Protein AF-A0A0G1TK12-F1 (afdb_monomer_lite)

Sequence (181 aa):
MQSFWQKNWKSLVILGGLLASLPLTVPLAQKAWKVMTGASYQAAAIVVDVSQAGAPVNRIWDGVAQGFEKLPDQDFRLSPVAGLLKGVNVRYVRIDHVYDGYDVVSRADGGLMYDWSKLDALVGDILSAGAIPFFSISYMPSAISKSDILDEPTDWGEWGAVVSALVGHYSRDYRGGLSNV

Radius of gyration: 36.12 Å; chains: 1; bounding box: 53×72×102 Å

pLDDT: mean 88.12, std 12.05, range [41.0, 97.69]

Structure (mmCIF, N/CA/C/O backbone):
data_AF-A0A0G1TK12-F1
#
_entry.id   AF-A0A0G1TK12-F1
#
loop_
_atom_site.group_PDB
_atom_site.id
_atom_site.type_symbol
_atom_site.label_atom_id
_atom_site.label_alt_id
_atom_site.label_comp_id
_atom_site.label_asym_id
_atom_site.label_entity_id
_atom_site.label_seq_id
_atom_site.pdbx_PDB_ins_code
_atom_site.Cartn_x
_atom_site.Cartn_y
_atom_site.Cartn_z
_atom_site.occupancy
_atom_site.B_iso_or_equiv
_atom_site.auth_seq_id
_atom_site.auth_comp_id
_atom_site.auth_asym_id
_atom_site.auth_atom_id
_atom_site.pdbx_PDB_model_num
ATOM 1 N N . MET A 1 1 ? -33.245 51.539 75.037 1.00 57.00 1 MET A N 1
ATOM 2 C CA . MET A 1 1 ? -33.031 51.253 73.597 1.00 57.00 1 MET A CA 1
ATOM 3 C C . MET A 1 1 ? -31.821 51.986 73.009 1.00 57.00 1 MET A C 1
ATOM 5 O O . MET A 1 1 ? -31.018 51.314 72.384 1.00 57.00 1 MET A O 1
ATOM 9 N N . GLN A 1 2 ? -31.613 53.293 73.236 1.00 61.06 2 GLN A N 1
ATOM 10 C CA . GLN A 1 2 ? -30.459 54.044 72.683 1.00 61.06 2 GLN A CA 1
ATOM 11 C C . GLN A 1 2 ? -29.064 53.449 72.988 1.00 61.06 2 GLN A C 1
ATOM 13 O O . GLN A 1 2 ? -28.210 53.427 72.104 1.00 61.06 2 GLN A O 1
ATOM 18 N N . SER A 1 3 ? -28.838 52.895 74.187 1.00 72.88 3 SER A N 1
ATOM 19 C CA . SER A 1 3 ? -27.535 52.320 74.575 1.00 72.88 3 SER A CA 1
ATOM 20 C C . SER A 1 3 ? -27.143 51.065 73.783 1.00 72.88 3 SER A C 1
ATOM 22 O O . SER A 1 3 ? -25.959 50.802 73.582 1.00 72.88 3 SER A O 1
ATOM 24 N N . PHE A 1 4 ? -28.127 50.303 73.292 1.00 75.81 4 PHE A N 1
ATOM 25 C CA . PHE A 1 4 ? -27.891 49.114 72.473 1.00 75.81 4 PHE A CA 1
ATOM 26 C C . PHE A 1 4 ? -27.378 49.491 71.080 1.00 75.81 4 PHE A C 1
ATOM 28 O O . PHE A 1 4 ? -26.426 48.888 70.588 1.00 75.81 4 PHE A O 1
ATOM 35 N N . TRP A 1 5 ? -27.974 50.521 70.475 1.00 72.81 5 TRP A N 1
ATOM 36 C CA . TRP A 1 5 ? -27.603 51.009 69.146 1.00 72.81 5 TRP A CA 1
ATOM 37 C C . TRP A 1 5 ? -26.213 51.648 69.136 1.00 72.81 5 TRP A C 1
ATOM 39 O O . TRP A 1 5 ? -25.431 51.376 68.234 1.00 72.81 5 TRP A O 1
ATOM 49 N N . GLN A 1 6 ? -25.861 52.420 70.169 1.00 76.94 6 GLN A N 1
ATOM 50 C CA . GLN A 1 6 ? -24.527 53.023 70.284 1.00 76.94 6 GLN A CA 1
ATOM 51 C C . GLN A 1 6 ? -23.428 51.980 70.536 1.00 76.94 6 GLN A C 1
ATOM 53 O O . GLN A 1 6 ? -22.360 52.054 69.930 1.00 76.94 6 GLN A O 1
ATOM 58 N N . LYS A 1 7 ? -23.691 50.974 71.384 1.00 84.88 7 LYS A N 1
ATOM 59 C CA . LYS A 1 7 ? -22.716 49.919 71.708 1.00 84.88 7 LYS A CA 1
ATOM 60 C C . LYS A 1 7 ? -22.449 48.978 70.528 1.00 84.88 7 LYS A C 1
ATOM 62 O O . LYS A 1 7 ? -21.316 48.547 70.342 1.00 84.88 7 LYS A O 1
ATOM 67 N N . ASN A 1 8 ? -23.474 48.680 69.728 1.00 87.19 8 ASN A N 1
ATOM 68 C CA . ASN A 1 8 ? -23.400 47.693 68.645 1.00 87.19 8 ASN A CA 1
ATOM 69 C C . ASN A 1 8 ? -23.341 48.311 67.241 1.00 87.19 8 ASN A C 1
ATOM 71 O O . ASN A 1 8 ? -23.410 47.579 66.258 1.00 87.19 8 ASN A O 1
ATOM 75 N N . TRP A 1 9 ? -23.206 49.636 67.121 1.00 88.06 9 TRP A N 1
ATOM 76 C CA . TRP A 1 9 ? -23.292 50.342 65.837 1.00 88.06 9 TRP A CA 1
ATOM 77 C C . TRP A 1 9 ? -22.303 49.795 64.794 1.00 88.06 9 TRP A C 1
ATOM 79 O O . TRP A 1 9 ? -22.679 49.579 63.647 1.00 88.06 9 TRP A O 1
ATOM 89 N N . LYS A 1 10 ? -21.069 49.467 65.208 1.00 89.94 10 LYS A N 1
ATOM 90 C CA . LYS A 1 10 ? -20.050 48.863 64.333 1.00 89.94 10 LYS A CA 1
ATOM 91 C C . LYS A 1 10 ? -20.514 47.514 63.782 1.00 89.94 10 LYS A C 1
ATOM 93 O O . LYS A 1 10 ? -20.411 47.274 62.585 1.00 89.94 10 LYS A O 1
ATOM 98 N N . SER A 1 11 ? -21.074 46.665 64.642 1.00 89.50 11 SER A N 1
ATOM 99 C CA . SER A 1 11 ? -21.616 45.361 64.254 1.00 89.50 11 SER A CA 1
ATOM 100 C C . SER A 1 11 ? -22.826 45.501 63.331 1.00 89.50 11 SER A C 1
ATOM 102 O O . SER A 1 11 ? -22.953 44.736 62.383 1.00 89.50 11 SER A O 1
ATOM 104 N N . LEU A 1 12 ? -23.685 46.499 63.563 1.00 91.81 12 LEU A N 1
ATOM 105 C CA . LEU A 1 12 ? -24.849 46.782 62.718 1.00 91.81 12 LEU A CA 1
ATOM 106 C C . LEU A 1 12 ? -24.450 47.319 61.338 1.00 91.81 12 LEU A C 1
ATOM 108 O O . LEU A 1 12 ? -25.062 46.937 60.347 1.00 91.81 12 LEU A O 1
ATOM 112 N N . VAL A 1 13 ? -23.404 48.145 61.251 1.00 93.19 13 VAL A N 1
ATOM 113 C CA . VAL A 1 13 ? -22.842 48.606 59.970 1.00 93.19 13 VAL A CA 1
ATOM 114 C C . VAL A 1 13 ? -22.205 47.457 59.202 1.00 93.19 13 VAL A C 1
ATOM 116 O O . VAL A 1 13 ? -22.447 47.327 58.007 1.00 93.19 13 VAL A O 1
ATOM 119 N N . ILE A 1 14 ? -21.433 46.600 59.875 1.00 93.81 14 ILE A N 1
ATOM 120 C CA . ILE A 1 14 ? -20.845 45.409 59.248 1.00 93.81 14 ILE A CA 1
ATOM 121 C C . ILE A 1 14 ? -21.955 44.483 58.741 1.00 93.81 14 ILE A C 1
ATOM 123 O O . ILE A 1 14 ? -21.911 44.053 57.593 1.00 93.81 14 ILE A O 1
ATOM 127 N N . LEU A 1 15 ? -22.980 44.225 59.558 1.00 93.88 15 LEU A N 1
ATOM 128 C CA . LEU A 1 15 ? -24.119 43.392 59.176 1.00 93.88 15 LEU A CA 1
ATOM 129 C C . LEU A 1 15 ? -24.898 44.000 58.002 1.00 93.88 15 LEU A C 1
ATOM 131 O O . LEU A 1 15 ? -25.230 43.292 57.055 1.00 93.88 15 LEU A O 1
ATOM 135 N N . GLY A 1 16 ? -25.146 45.310 58.033 1.00 95.19 16 GLY A N 1
ATOM 136 C CA . GLY A 1 16 ? -25.795 46.039 56.946 1.00 95.19 16 GLY A CA 1
ATOM 137 C C . GLY A 1 16 ? -24.983 46.000 55.653 1.00 95.19 16 GLY A C 1
ATOM 138 O O . GLY A 1 16 ? -25.547 45.755 54.592 1.00 95.19 16 GLY A O 1
ATOM 139 N N . GLY A 1 17 ? -23.660 46.161 55.735 1.00 94.94 17 GLY A N 1
ATOM 140 C CA . GLY A 1 17 ? -22.751 46.049 54.595 1.00 94.94 17 GLY A CA 1
ATOM 141 C C . GLY A 1 17 ? -22.718 44.640 54.003 1.00 94.94 17 GLY A C 1
ATOM 142 O O . GLY A 1 17 ? -22.801 44.484 52.786 1.00 94.94 17 GLY A O 1
ATOM 143 N N . LEU A 1 18 ? -22.680 43.607 54.851 1.00 94.31 18 LEU A N 1
ATOM 144 C CA . LEU A 1 18 ? -22.771 42.211 54.418 1.00 94.31 18 LEU A CA 1
ATOM 145 C C . LEU A 1 18 ? -24.094 41.947 53.692 1.00 94.31 18 LEU A C 1
ATOM 147 O O . LEU A 1 18 ? -24.072 41.450 52.567 1.00 94.31 18 LEU A O 1
ATOM 151 N N . LEU A 1 19 ? -25.226 42.353 54.276 1.00 95.69 19 LEU A N 1
ATOM 152 C CA . LEU A 1 19 ? -26.550 42.212 53.661 1.00 95.69 19 LEU A CA 1
ATOM 153 C C . LEU A 1 19 ? -26.660 42.980 52.337 1.00 95.69 19 LEU A C 1
ATOM 155 O O . LEU A 1 19 ? -27.156 42.436 51.354 1.00 95.69 19 LEU A O 1
ATOM 159 N N . ALA A 1 20 ? -26.150 44.210 52.286 1.00 95.38 20 ALA A N 1
ATOM 160 C CA . ALA A 1 20 ? -26.154 45.035 51.082 1.00 95.38 20 ALA A CA 1
ATOM 161 C C . ALA A 1 20 ? -25.240 44.485 49.974 1.00 95.38 20 ALA A C 1
ATOM 163 O O . ALA A 1 20 ? -25.475 44.764 48.802 1.00 95.38 20 ALA A O 1
ATOM 164 N N . SER A 1 21 ? -24.218 43.693 50.319 1.00 95.62 21 SER A N 1
ATOM 165 C CA . SER A 1 21 ? -23.315 43.062 49.347 1.00 95.62 21 SER A CA 1
ATOM 166 C C . SER A 1 21 ? -23.866 41.774 48.721 1.00 95.62 21 SER A C 1
ATOM 168 O O . SER A 1 21 ? -23.403 41.379 47.651 1.00 95.62 21 SER A O 1
ATOM 170 N N . LEU A 1 22 ? -24.863 41.127 49.341 1.00 95.69 22 LEU A N 1
ATOM 171 C CA . LEU A 1 22 ? -25.450 39.869 48.854 1.00 95.69 22 LEU A CA 1
ATOM 172 C C . LEU A 1 22 ? -25.967 39.932 47.403 1.00 95.69 22 LEU A C 1
ATOM 174 O O . LEU A 1 22 ? -25.669 39.004 46.648 1.00 95.69 22 LEU A O 1
ATOM 178 N N . PRO A 1 23 ? -26.673 40.995 46.956 1.00 96.06 23 PRO A N 1
ATOM 179 C CA . PRO A 1 23 ? -27.145 41.101 45.573 1.00 96.06 23 PRO A CA 1
ATOM 180 C C . PRO A 1 23 ? -26.017 41.082 44.535 1.00 96.06 23 PRO A C 1
ATOM 182 O O . PRO A 1 23 ? -26.261 40.735 43.385 1.00 96.06 23 PRO A O 1
ATOM 185 N N . LEU A 1 24 ? -24.789 41.443 44.929 1.00 95.50 24 LEU A N 1
ATOM 186 C CA . LEU A 1 24 ? -23.612 41.429 44.063 1.00 95.50 24 LEU A C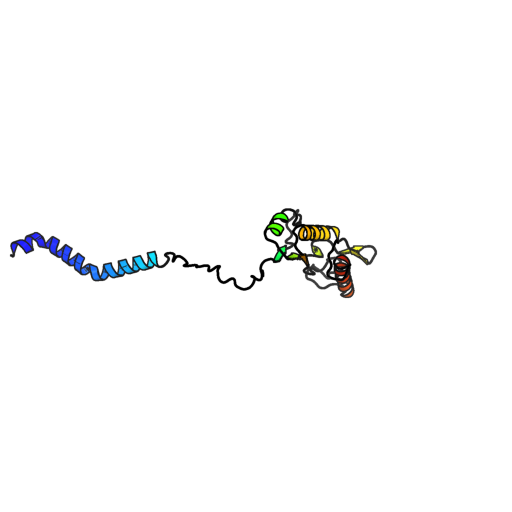A 1
ATOM 187 C C . LEU A 1 24 ? -22.835 40.110 44.174 1.00 95.50 24 LEU A C 1
ATOM 189 O O . LEU A 1 24 ? -22.459 39.521 43.160 1.00 95.50 24 LEU A O 1
ATOM 193 N N . THR A 1 25 ? -22.584 39.638 45.395 1.00 95.56 25 THR A N 1
ATOM 194 C CA . THR A 1 25 ? -21.728 38.467 45.637 1.00 95.56 25 THR A CA 1
ATOM 195 C C . THR A 1 25 ? -22.390 37.159 45.214 1.00 95.56 25 THR A C 1
ATOM 197 O O . THR A 1 25 ? -21.705 36.285 44.682 1.00 95.56 25 THR A O 1
ATOM 200 N N . VAL A 1 26 ? -23.715 37.031 45.359 1.00 95.31 26 VAL A N 1
ATOM 201 C CA . VAL A 1 26 ? -24.450 35.811 44.987 1.00 95.31 26 VAL A CA 1
ATOM 202 C C . VAL A 1 26 ? -24.402 35.542 43.471 1.00 95.31 26 VAL A C 1
ATOM 204 O O . VAL A 1 26 ? -23.975 34.447 43.093 1.00 95.31 26 VAL A O 1
ATOM 207 N N . PRO A 1 27 ? -24.731 36.496 42.571 1.00 95.69 27 PRO A N 1
ATOM 208 C CA . PRO A 1 27 ? -24.607 36.270 41.127 1.00 95.69 27 PRO A CA 1
ATOM 209 C C . PRO A 1 27 ? -23.164 36.025 40.668 1.00 95.69 27 PRO A C 1
ATOM 211 O O . PRO A 1 27 ? -22.930 35.212 39.773 1.00 95.69 27 PRO A O 1
ATOM 214 N N . LEU A 1 28 ? -22.184 36.699 41.285 1.00 94.38 28 LEU A N 1
ATOM 215 C CA . LEU A 1 28 ? -20.760 36.492 40.994 1.00 94.38 28 LEU A CA 1
ATOM 216 C C . LEU A 1 28 ? -20.312 35.072 41.347 1.00 94.38 28 LEU A C 1
ATOM 218 O O . LEU A 1 28 ? -19.668 34.421 40.526 1.00 94.38 28 LEU A O 1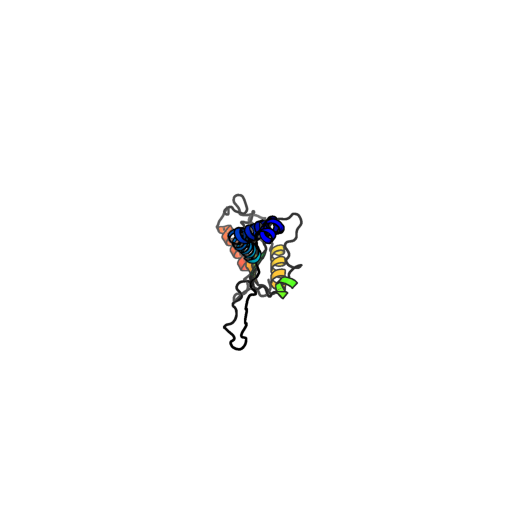
ATOM 222 N N . ALA A 1 29 ? -20.698 34.570 42.521 1.00 93.06 29 ALA A N 1
ATOM 223 C CA . ALA A 1 29 ? -20.398 33.206 42.943 1.00 93.06 29 ALA A CA 1
ATOM 224 C C . ALA A 1 29 ? -21.057 32.163 42.025 1.00 93.06 29 ALA A C 1
ATOM 226 O O . ALA A 1 29 ? -20.407 31.202 41.622 1.00 93.06 29 ALA A O 1
ATOM 227 N N . GLN A 1 30 ? -22.313 32.377 41.617 1.00 90.88 30 GLN A N 1
ATOM 228 C CA . GLN A 1 30 ? -23.005 31.500 40.663 1.00 90.88 30 GLN A CA 1
ATOM 229 C C . GLN A 1 30 ? -22.339 31.498 39.282 1.00 90.88 30 GLN A C 1
ATOM 231 O O . GLN A 1 30 ? -22.189 30.442 38.667 1.00 90.88 30 GLN A O 1
ATOM 236 N N . LYS A 1 31 ? -21.907 32.666 38.789 1.00 91.44 31 LYS A N 1
ATOM 237 C CA . LYS A 1 31 ? -21.179 32.780 37.520 1.00 91.44 31 LYS A CA 1
ATOM 238 C C . LYS A 1 31 ? -19.818 32.092 37.602 1.00 91.44 31 LYS A C 1
ATOM 240 O O . LYS A 1 31 ? -19.477 31.353 36.686 1.00 91.44 31 LYS A O 1
ATOM 245 N N . ALA A 1 32 ? -19.081 32.286 38.696 1.00 88.69 32 ALA A N 1
ATOM 246 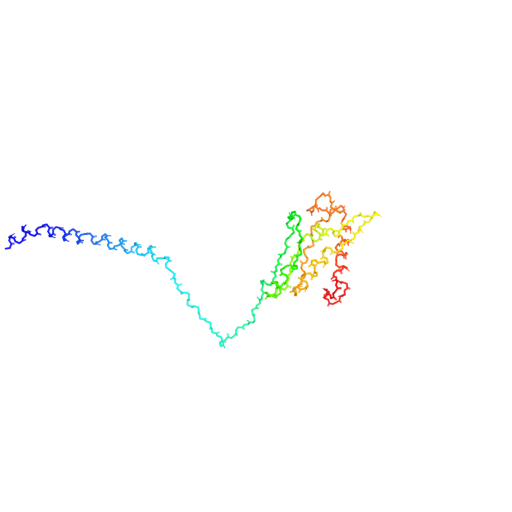C CA . ALA A 1 32 ? -17.817 31.600 38.947 1.00 88.69 32 ALA A CA 1
ATOM 247 C C . ALA A 1 32 ? -18.015 30.079 38.983 1.00 88.69 32 ALA A C 1
ATOM 249 O O . ALA A 1 32 ? -17.322 29.363 38.268 1.00 88.69 32 ALA A O 1
ATOM 250 N N . TRP A 1 33 ? -19.032 29.592 39.700 1.00 85.56 33 TRP A N 1
ATOM 251 C CA . TRP A 1 33 ? -19.386 28.173 39.732 1.00 85.56 33 TRP A CA 1
ATOM 252 C C . TRP A 1 33 ? -19.725 27.634 38.343 1.00 85.56 33 TRP A C 1
ATOM 254 O O . TRP A 1 33 ? -19.211 26.595 37.946 1.00 85.56 33 TRP A O 1
ATOM 264 N N . LYS A 1 34 ? -20.543 28.348 37.563 1.00 84.12 34 LYS A N 1
ATOM 265 C CA . LYS A 1 34 ? -20.914 27.948 36.199 1.00 84.12 34 LYS A CA 1
ATOM 266 C C . LYS A 1 34 ? -19.723 27.950 35.239 1.00 84.12 34 LYS A C 1
ATOM 268 O O . LYS A 1 34 ? -19.663 27.095 34.368 1.00 84.12 34 LYS A O 1
ATOM 273 N N . VAL A 1 35 ? -18.774 28.871 35.389 1.00 84.12 35 VAL A N 1
ATOM 274 C CA . VAL A 1 35 ? -17.532 28.879 34.596 1.00 84.12 35 VAL A CA 1
ATOM 275 C C . VAL A 1 35 ? -16.617 27.727 35.015 1.00 84.12 35 VAL A C 1
ATOM 277 O O . VAL A 1 35 ? -16.061 27.053 34.156 1.00 84.12 35 VAL A O 1
ATOM 280 N N . MET A 1 36 ? -16.514 27.448 36.316 1.00 81.44 36 MET A N 1
ATOM 281 C CA . MET A 1 36 ? -15.696 26.353 36.848 1.00 81.44 36 MET A CA 1
ATOM 282 C C . MET A 1 36 ? -16.275 24.963 36.550 1.00 81.44 36 MET A C 1
ATOM 284 O O . MET A 1 36 ? -15.520 24.012 36.388 1.00 81.44 36 MET A O 1
ATOM 288 N N . THR A 1 37 ? -17.603 24.832 36.475 1.00 81.50 37 THR A N 1
ATOM 289 C CA . THR A 1 37 ? -18.304 23.545 36.299 1.00 81.50 37 THR A CA 1
ATOM 290 C C . THR A 1 37 ? -18.937 23.365 34.920 1.00 81.50 37 THR A C 1
ATOM 292 O O . THR A 1 37 ? -19.342 22.259 34.579 1.00 81.50 37 THR A O 1
ATOM 295 N N . GLY A 1 38 ? -18.989 24.406 34.086 1.00 67.44 38 GLY A N 1
ATOM 296 C CA . GLY A 1 38 ? -19.523 24.344 32.719 1.00 67.44 38 GLY A CA 1
ATOM 297 C C . GLY A 1 38 ? -18.702 23.471 31.767 1.00 67.44 38 GLY A C 1
ATOM 298 O O . GLY A 1 38 ? -19.211 23.074 30.727 1.00 67.44 38 GLY A O 1
ATOM 299 N N . ALA A 1 39 ? -17.464 23.145 32.148 1.00 68.69 39 ALA A N 1
ATOM 300 C CA . ALA A 1 39 ? -16.613 22.152 31.496 1.00 68.69 39 ALA A CA 1
ATOM 301 C C . ALA A 1 39 ? -16.488 20.848 32.315 1.00 68.69 39 ALA A C 1
ATOM 303 O O . ALA A 1 39 ? -15.581 20.054 32.074 1.00 68.69 39 ALA A O 1
ATOM 304 N N . SER A 1 40 ? -17.353 20.625 33.314 1.00 74.75 40 SER A N 1
ATOM 305 C CA . SER A 1 40 ? -17.385 19.340 34.019 1.00 74.75 40 SER A CA 1
ATOM 306 C C . SER A 1 40 ? -17.869 18.243 33.070 1.00 74.75 40 SER A C 1
ATOM 308 O O . SER A 1 40 ? -18.762 18.459 32.248 1.00 74.75 40 SER A O 1
ATOM 310 N N . TYR A 1 41 ? -17.231 17.074 33.138 1.00 75.50 41 TYR A N 1
ATOM 311 C CA . TYR A 1 41 ? -17.603 15.954 32.287 1.00 75.50 41 TYR A CA 1
ATOM 312 C C . TYR A 1 41 ? -19.038 15.519 32.615 1.00 75.50 41 TYR A C 1
ATOM 314 O O . TYR A 1 41 ? -19.404 15.345 33.777 1.00 75.50 41 TYR A O 1
ATOM 322 N N . GLN A 1 42 ? -19.849 15.313 31.583 1.00 80.69 42 GLN A N 1
ATOM 323 C CA . GLN A 1 42 ? -21.083 14.553 31.704 1.00 80.69 42 GLN A CA 1
ATOM 324 C C . GLN A 1 42 ? -20.763 13.115 31.312 1.00 80.69 42 GLN A C 1
ATOM 326 O O . GLN A 1 42 ? -20.274 12.866 30.210 1.00 80.69 42 GLN A O 1
ATOM 331 N N . ALA A 1 43 ? -21.002 12.166 32.216 1.00 84.81 43 ALA A N 1
ATOM 332 C CA . ALA A 1 43 ? -20.811 10.759 31.896 1.00 84.81 43 ALA A CA 1
ATOM 333 C C . ALA A 1 43 ? -21.724 10.367 30.723 1.00 84.81 43 ALA A C 1
ATOM 335 O O . ALA A 1 43 ? -22.925 10.646 30.742 1.00 84.81 43 ALA A O 1
ATOM 336 N N . ALA A 1 44 ? -21.155 9.724 29.703 1.00 89.19 44 ALA A N 1
ATOM 337 C CA . ALA A 1 44 ? -21.939 9.198 28.598 1.00 89.19 44 ALA A CA 1
ATOM 338 C C . ALA A 1 44 ? -22.770 8.005 29.097 1.00 89.19 44 ALA A C 1
ATOM 340 O O . ALA A 1 44 ? -22.217 6.994 29.530 1.00 89.19 44 ALA A O 1
ATOM 341 N N . ALA A 1 45 ? -24.098 8.115 29.038 1.00 91.50 45 ALA A N 1
ATOM 342 C CA . ALA A 1 45 ? -25.014 7.026 29.368 1.00 91.50 45 ALA A CA 1
ATOM 343 C C . ALA A 1 45 ? -25.140 6.054 28.179 1.00 91.50 45 ALA A C 1
ATOM 345 O O . ALA A 1 45 ? -26.168 5.999 27.509 1.00 91.50 45 ALA A O 1
ATOM 346 N N . ILE A 1 46 ? -24.059 5.331 27.874 1.00 92.25 46 ILE A N 1
ATOM 347 C CA . ILE A 1 46 ? -24.019 4.356 26.777 1.00 92.25 46 ILE A CA 1
ATOM 348 C C . ILE A 1 46 ? -24.615 3.037 27.276 1.00 92.25 46 ILE A C 1
ATOM 350 O O . ILE A 1 46 ? -24.040 2.379 28.142 1.00 92.25 46 ILE A O 1
ATOM 354 N N . VAL A 1 47 ? -25.760 2.649 26.717 1.00 92.50 47 VAL A N 1
ATOM 355 C CA . VAL A 1 47 ? -26.405 1.353 26.966 1.00 92.50 47 VAL A CA 1
ATOM 356 C C . VAL A 1 47 ? -26.288 0.512 25.698 1.00 92.50 47 VAL A C 1
ATOM 358 O O . VAL A 1 47 ? -26.679 0.962 24.624 1.00 92.50 47 VAL A O 1
ATOM 361 N N . VAL A 1 48 ? -25.742 -0.699 25.821 1.00 91.44 48 VAL A N 1
ATOM 362 C CA . VAL A 1 48 ? -25.611 -1.656 24.713 1.00 91.44 48 VAL A CA 1
ATOM 363 C C . VAL A 1 48 ? -26.598 -2.795 24.945 1.00 91.44 48 VAL A C 1
ATOM 365 O O . VAL A 1 48 ? -26.405 -3.605 25.849 1.00 91.44 48 VAL A O 1
ATOM 368 N N . ASP A 1 49 ? -27.658 -2.848 24.140 1.00 92.62 49 ASP A N 1
ATOM 369 C CA . ASP A 1 49 ? -28.608 -3.961 24.146 1.00 92.62 49 ASP A CA 1
ATOM 370 C C . ASP A 1 49 ? -28.133 -5.056 23.183 1.00 92.62 49 ASP A C 1
ATOM 372 O O . ASP A 1 49 ? -28.140 -4.890 21.965 1.00 92.62 49 ASP A O 1
ATOM 376 N N . VAL A 1 50 ? -27.701 -6.186 23.741 1.00 93.00 50 VAL A N 1
ATOM 377 C CA . VAL A 1 50 ? -27.220 -7.346 22.974 1.00 93.00 50 VAL A CA 1
ATOM 378 C C . VAL A 1 50 ? -28.339 -8.315 22.577 1.00 93.00 50 VAL A C 1
ATOM 380 O O . VAL A 1 50 ? -28.078 -9.282 21.866 1.00 93.00 50 VAL A O 1
ATOM 383 N N . SER A 1 51 ? -29.581 -8.080 23.019 1.00 95.44 51 SER A N 1
ATOM 384 C CA . SER A 1 51 ? -30.737 -8.917 22.667 1.00 95.44 51 SER A CA 1
ATOM 385 C C . SER A 1 51 ? -31.264 -8.648 21.253 1.00 95.44 51 SER A C 1
ATOM 387 O O . SER A 1 51 ? -31.935 -9.499 20.672 1.00 95.44 51 SER A O 1
ATOM 389 N N . GLN A 1 52 ? -30.917 -7.493 20.677 1.00 90.75 52 GLN A N 1
ATOM 390 C CA . GLN A 1 52 ? -31.299 -7.079 19.328 1.00 90.75 52 GLN A CA 1
ATOM 391 C C . GLN A 1 52 ? -30.053 -6.859 18.468 1.00 90.75 52 GLN A C 1
ATOM 393 O O . GLN A 1 52 ? -29.629 -5.731 18.221 1.00 90.75 52 GLN A O 1
ATOM 398 N N . ALA A 1 53 ? -29.437 -7.951 18.012 1.00 89.94 53 ALA A N 1
ATOM 399 C CA . ALA A 1 53 ? -28.305 -7.848 17.099 1.00 89.94 53 ALA A CA 1
ATOM 400 C C . ALA A 1 53 ? -28.739 -7.185 15.776 1.00 89.94 53 ALA A C 1
ATOM 402 O O . ALA A 1 53 ? -29.695 -7.622 15.133 1.00 89.94 53 ALA A O 1
ATOM 403 N N . GLY A 1 54 ? -28.032 -6.124 15.380 1.00 89.12 54 GLY A N 1
ATOM 404 C CA . GLY A 1 54 ? -28.210 -5.470 14.083 1.00 89.12 54 GLY A CA 1
ATOM 405 C C . GLY A 1 54 ? -27.580 -6.254 12.925 1.00 89.12 54 GLY A C 1
ATOM 406 O O . GLY A 1 54 ? -27.170 -7.406 13.063 1.00 89.12 54 GLY A O 1
ATOM 407 N N . ALA A 1 55 ? -27.467 -5.607 11.763 1.00 92.00 55 ALA A N 1
ATOM 408 C CA . ALA A 1 55 ? -26.744 -6.167 10.622 1.00 92.00 55 ALA A CA 1
ATOM 409 C C . ALA A 1 55 ? -25.227 -6.287 10.905 1.00 92.00 55 ALA A C 1
ATOM 411 O O . ALA A 1 55 ? -24.700 -5.544 11.739 1.00 92.00 55 ALA A O 1
ATOM 412 N N . PRO A 1 56 ? -24.498 -7.172 10.192 1.00 92.31 56 PRO A N 1
ATOM 413 C CA . PRO A 1 56 ? -23.045 -7.245 10.291 1.00 92.31 56 PRO A CA 1
ATOM 414 C C . PRO A 1 56 ? -22.384 -5.888 10.032 1.00 92.31 56 PRO A C 1
ATOM 416 O O . PRO A 1 56 ? -22.746 -5.166 9.102 1.00 92.31 56 PRO A O 1
ATOM 419 N N . VAL A 1 57 ? -21.377 -5.555 10.839 1.00 91.50 57 VAL A N 1
ATOM 420 C CA . VAL A 1 57 ? -20.602 -4.325 10.659 1.00 91.50 57 VAL A CA 1
ATOM 421 C C . VAL A 1 57 ? -19.744 -4.451 9.402 1.00 91.50 57 VAL A C 1
ATOM 423 O O . VAL A 1 57 ? -18.859 -5.303 9.328 1.00 91.50 57 VAL A O 1
ATOM 426 N N . ASN A 1 58 ? -19.975 -3.576 8.422 1.00 91.75 58 ASN A N 1
ATOM 427 C CA . ASN A 1 58 ? -19.097 -3.471 7.264 1.00 91.75 58 ASN A CA 1
ATOM 428 C C . ASN A 1 58 ? -17.792 -2.769 7.666 1.00 91.75 58 ASN A C 1
ATOM 430 O O . ASN A 1 58 ? -17.792 -1.587 8.014 1.00 91.75 58 ASN A O 1
ATOM 434 N N . ARG A 1 59 ? -16.675 -3.496 7.622 1.00 91.31 59 ARG A N 1
ATOM 435 C CA . ARG A 1 59 ? -15.353 -2.965 7.969 1.00 91.31 59 ARG A CA 1
ATOM 436 C C . ARG A 1 59 ? -14.836 -2.117 6.810 1.00 91.31 59 ARG A C 1
ATOM 438 O O . ARG A 1 59 ? -14.304 -2.648 5.845 1.00 91.31 59 ARG A O 1
ATOM 445 N N . ILE A 1 60 ? -15.008 -0.802 6.897 1.00 92.06 60 ILE A N 1
ATOM 446 C CA . ILE A 1 60 ? -14.497 0.149 5.890 1.00 92.06 60 ILE A CA 1
ATOM 447 C C . ILE A 1 60 ? -13.064 0.625 6.186 1.00 92.06 60 ILE A C 1
ATOM 449 O O . ILE A 1 60 ? -12.493 1.379 5.409 1.00 92.06 60 ILE A O 1
ATOM 453 N N . TRP A 1 61 ? -12.498 0.206 7.320 1.00 91.69 61 TRP A N 1
ATOM 454 C CA . TRP A 1 61 ? -11.219 0.679 7.864 1.00 91.69 61 TRP A CA 1
ATOM 455 C C . TRP A 1 61 ? -10.120 -0.389 7.875 1.00 91.69 61 TRP A C 1
ATOM 457 O O . TRP A 1 61 ? -9.096 -0.207 8.523 1.00 91.69 61 TRP A O 1
ATOM 467 N N . ASP A 1 62 ? -10.328 -1.533 7.225 1.00 93.56 62 ASP A N 1
ATOM 468 C CA . ASP A 1 62 ? -9.341 -2.618 7.184 1.00 93.56 62 ASP A CA 1
ATOM 469 C C . ASP A 1 62 ? -8.409 -2.547 5.964 1.00 93.56 62 ASP A C 1
ATOM 471 O O . ASP A 1 62 ? -7.721 -3.514 5.657 1.00 93.56 62 ASP A O 1
ATOM 475 N N . GLY A 1 63 ? -8.347 -1.399 5.290 1.00 94.88 63 GLY A N 1
ATOM 476 C CA . GLY A 1 63 ? -7.296 -1.069 4.330 1.00 94.88 63 GLY A CA 1
ATOM 477 C C . GLY A 1 63 ? -6.270 -0.122 4.948 1.00 94.88 63 GLY A C 1
ATOM 478 O O . GLY A 1 63 ? -6.641 0.826 5.639 1.00 94.88 63 GLY A O 1
ATOM 479 N N . VAL A 1 64 ? -4.989 -0.354 4.674 1.00 95.12 64 VAL A N 1
ATOM 480 C CA . VAL A 1 64 ? -3.883 0.542 5.053 1.00 95.12 64 VAL A CA 1
ATOM 481 C C . VAL A 1 64 ? -3.067 0.917 3.820 1.00 95.12 64 VAL A C 1
ATOM 483 O O . VAL A 1 64 ? -3.216 0.299 2.767 1.00 95.12 64 VAL A O 1
ATOM 486 N N . ALA A 1 65 ? -2.204 1.922 3.939 1.00 92.44 65 ALA A N 1
ATOM 487 C CA . ALA A 1 65 ? -1.279 2.313 2.884 1.00 92.44 65 ALA A CA 1
ATOM 488 C C . ALA A 1 65 ? 0.157 2.322 3.413 1.00 92.44 65 ALA A C 1
ATOM 490 O O . ALA A 1 65 ? 0.387 2.686 4.567 1.00 92.44 65 ALA A O 1
ATOM 491 N N . GLN A 1 66 ? 1.099 1.948 2.557 1.00 86.94 66 GLN A N 1
ATOM 492 C CA . GLN A 1 66 ? 2.522 2.184 2.740 1.00 86.94 66 GLN A CA 1
ATOM 493 C C . GLN A 1 66 ? 2.974 3.137 1.633 1.00 86.94 66 GLN A C 1
ATOM 495 O O . GLN A 1 66 ? 2.742 2.868 0.456 1.00 86.94 66 GLN A O 1
ATOM 500 N N . GLY A 1 67 ? 3.537 4.273 2.045 1.00 81.19 67 GLY A N 1
ATOM 501 C CA . GLY A 1 67 ? 4.163 5.248 1.158 1.00 81.19 67 GLY A CA 1
ATOM 502 C C . GLY A 1 67 ? 5.649 4.949 0.978 1.00 81.19 67 GLY A C 1
ATOM 503 O O . GLY A 1 67 ? 6.271 4.316 1.839 1.00 81.19 67 GLY A O 1
ATOM 504 N N . PHE A 1 68 ? 6.219 5.389 -0.140 1.00 78.12 68 PHE A N 1
ATOM 505 C CA . PHE A 1 68 ? 7.643 5.246 -0.455 1.00 78.12 68 PHE A CA 1
ATOM 506 C C . PHE A 1 68 ? 8.433 6.543 -0.191 1.00 78.12 68 PHE A C 1
ATOM 508 O O . PHE A 1 68 ? 9.213 7.019 -1.019 1.00 78.12 68 PHE A O 1
ATOM 515 N N . GLU A 1 69 ? 8.236 7.176 0.966 1.00 72.69 69 GLU A N 1
ATOM 516 C CA . GLU A 1 69 ? 9.007 8.359 1.341 1.00 72.69 69 GLU A CA 1
ATOM 517 C C . GLU A 1 69 ? 10.461 7.961 1.635 1.00 72.69 69 GLU A C 1
ATOM 519 O O . GLU A 1 69 ? 10.788 7.391 2.675 1.00 72.69 69 GLU A O 1
ATOM 524 N N . LYS A 1 70 ? 11.337 8.246 0.667 1.00 61.97 70 LYS A N 1
ATOM 525 C CA . LYS A 1 70 ? 12.752 7.866 0.638 1.00 61.97 70 LYS A CA 1
ATOM 526 C C . LYS A 1 70 ? 13.516 8.365 1.872 1.00 61.97 70 LYS A C 1
ATOM 528 O O . LYS A 1 70 ? 14.038 9.478 1.885 1.00 61.97 70 LYS A O 1
ATOM 533 N N . LEU A 1 71 ? 13.627 7.523 2.895 1.00 59.81 71 LEU A N 1
ATOM 534 C CA . LEU A 1 71 ? 14.637 7.666 3.938 1.00 59.81 71 LEU A CA 1
ATOM 535 C C . LEU A 1 71 ? 15.930 6.988 3.451 1.00 59.81 71 LEU A C 1
ATOM 537 O O . LEU A 1 71 ? 15.856 5.882 2.910 1.00 59.81 71 LEU A O 1
ATOM 541 N N . PRO A 1 72 ? 17.109 7.617 3.604 1.00 56.41 72 PRO A N 1
ATOM 542 C CA . PRO A 1 72 ? 18.375 6.963 3.288 1.00 56.41 72 PRO A CA 1
ATOM 543 C C . PRO A 1 72 ? 18.494 5.628 4.036 1.00 56.41 72 PRO A C 1
ATOM 545 O O . PRO A 1 72 ? 18.195 5.560 5.228 1.00 56.41 72 PRO A O 1
ATOM 548 N N . ASP A 1 73 ? 18.924 4.585 3.323 1.00 66.19 73 ASP A N 1
ATOM 549 C CA . ASP A 1 73 ? 19.304 3.276 3.875 1.00 66.19 73 ASP A CA 1
ATOM 550 C C . ASP A 1 73 ? 18.184 2.463 4.561 1.00 66.19 73 ASP A C 1
ATOM 552 O O . ASP A 1 73 ? 18.471 1.545 5.333 1.00 66.19 73 ASP A O 1
ATOM 556 N N . GLN A 1 74 ? 16.908 2.762 4.289 1.00 68.62 74 GLN A N 1
ATOM 557 C CA . GLN A 1 74 ? 15.772 2.026 4.858 1.00 68.62 74 GLN A CA 1
ATOM 558 C C . GLN A 1 74 ? 15.175 1.027 3.865 1.00 68.62 74 GLN A C 1
ATOM 560 O O . GLN A 1 74 ? 14.946 1.334 2.696 1.00 68.62 74 GLN A O 1
ATOM 565 N N . ASP A 1 75 ? 14.917 -0.179 4.364 1.00 73.25 75 ASP A N 1
ATOM 566 C CA . ASP A 1 75 ? 14.262 -1.251 3.628 1.00 73.25 75 ASP A CA 1
ATOM 567 C C . ASP A 1 75 ? 12.738 -1.147 3.818 1.00 73.25 75 ASP A C 1
ATOM 569 O O . ASP A 1 75 ? 12.245 -1.180 4.945 1.00 73.25 75 ASP A O 1
ATOM 573 N N . PHE A 1 76 ? 11.978 -1.019 2.728 1.00 80.69 76 PHE A N 1
ATOM 574 C CA . PHE A 1 76 ? 10.522 -0.780 2.744 1.00 80.69 76 PHE A CA 1
ATOM 575 C C . PHE A 1 76 ? 9.694 -2.053 2.986 1.00 80.69 76 PHE A C 1
ATOM 577 O O . PHE A 1 76 ? 8.507 -2.114 2.660 1.00 80.69 76 PHE A O 1
ATOM 584 N N . ARG A 1 77 ? 10.314 -3.102 3.535 1.00 89.06 77 ARG A N 1
ATOM 585 C CA . ARG A 1 77 ? 9.647 -4.368 3.873 1.00 89.06 77 ARG A CA 1
ATOM 586 C C . ARG A 1 77 ? 8.583 -4.127 4.928 1.00 89.06 77 ARG A C 1
ATOM 588 O O . ARG A 1 77 ? 8.756 -3.350 5.865 1.00 89.06 77 ARG A O 1
ATOM 595 N N . LEU A 1 78 ? 7.520 -4.909 4.836 1.00 91.62 78 LEU A N 1
ATOM 596 C CA . LEU A 1 78 ? 6.483 -4.975 5.857 1.00 91.62 78 LEU A CA 1
ATOM 597 C C . LEU A 1 78 ? 6.690 -6.161 6.805 1.00 91.62 78 LEU A C 1
ATOM 599 O O . LEU A 1 78 ? 5.946 -6.294 7.774 1.00 91.62 78 LEU A O 1
ATOM 603 N N . SER A 1 79 ? 7.715 -6.990 6.591 1.00 91.00 79 SER A N 1
ATOM 604 C CA . SER A 1 79 ? 8.024 -8.150 7.431 1.00 91.00 79 SER A CA 1
ATOM 605 C C . SER A 1 79 ? 8.119 -7.836 8.934 1.00 91.00 79 SER A C 1
ATOM 607 O O . SER A 1 79 ? 7.574 -8.628 9.709 1.00 91.00 79 SER A O 1
ATOM 609 N N . PRO A 1 80 ? 8.658 -6.682 9.400 1.00 91.25 80 PRO A N 1
ATOM 610 C CA . PRO A 1 80 ? 8.690 -6.374 10.834 1.00 91.25 80 PRO A CA 1
ATOM 611 C C . PRO A 1 80 ? 7.301 -6.108 11.434 1.00 91.25 80 PRO A C 1
ATOM 613 O O . PRO A 1 80 ? 7.106 -6.263 12.638 1.00 91.25 80 PRO A O 1
ATOM 616 N N . VAL A 1 81 ? 6.327 -5.710 10.607 1.00 92.00 81 VAL A N 1
ATOM 617 C CA . VAL A 1 81 ? 4.962 -5.348 11.026 1.00 92.00 81 VAL A CA 1
ATOM 618 C C . VAL A 1 81 ? 3.893 -6.331 10.544 1.00 92.00 81 VAL A C 1
ATOM 620 O O . VAL A 1 81 ? 2.733 -6.203 10.933 1.00 92.00 81 VAL A O 1
ATOM 623 N N . ALA A 1 82 ? 4.255 -7.357 9.769 1.00 90.94 82 ALA A N 1
ATOM 624 C CA . ALA A 1 82 ? 3.320 -8.328 9.200 1.00 90.94 82 ALA A CA 1
ATOM 625 C C . ALA A 1 82 ? 2.457 -9.017 10.274 1.00 90.94 82 ALA A C 1
ATOM 627 O O . ALA A 1 82 ? 1.257 -9.215 10.083 1.00 90.94 82 ALA A O 1
ATOM 628 N N . GLY A 1 83 ? 3.032 -9.305 11.447 1.00 93.75 83 GLY A N 1
ATOM 629 C CA . GLY A 1 83 ? 2.292 -9.855 12.587 1.00 93.75 83 GLY A CA 1
ATOM 630 C C . GLY A 1 83 ? 1.212 -8.912 13.133 1.00 93.75 83 GLY A C 1
ATOM 631 O O . GLY A 1 83 ? 0.125 -9.369 13.486 1.00 93.75 83 GLY A O 1
ATOM 632 N N . LEU A 1 84 ? 1.473 -7.600 13.152 1.00 94.38 84 LEU A N 1
ATOM 633 C CA . LEU A 1 84 ? 0.496 -6.590 13.571 1.00 94.38 84 LEU A CA 1
ATOM 634 C C . LEU A 1 84 ? -0.638 -6.479 12.552 1.00 94.38 84 LEU A C 1
ATOM 636 O O . LEU A 1 84 ? -1.806 -6.534 12.934 1.00 94.38 84 LEU A O 1
ATOM 640 N N . LEU A 1 85 ? -0.293 -6.391 11.263 1.00 95.00 85 LEU A N 1
ATOM 641 C CA . LEU A 1 85 ? -1.259 -6.332 10.162 1.00 95.00 85 LEU A CA 1
ATOM 642 C C . LEU A 1 85 ? -2.194 -7.550 10.174 1.00 95.00 85 LEU A C 1
ATOM 644 O O . LEU A 1 85 ? -3.414 -7.407 10.065 1.00 95.00 85 LEU A O 1
ATOM 648 N N . LYS A 1 86 ? -1.630 -8.739 10.411 1.00 95.06 86 LYS A N 1
ATOM 649 C CA . LYS A 1 86 ? -2.388 -9.981 10.576 1.00 95.06 86 LYS A CA 1
ATOM 650 C C . LYS A 1 86 ? -3.292 -9.949 11.809 1.00 95.06 86 LYS A C 1
ATOM 652 O O . LYS A 1 86 ? -4.449 -10.355 11.731 1.00 95.06 86 LYS A O 1
ATOM 657 N N . GLY A 1 87 ? -2.794 -9.440 12.937 1.00 95.31 87 GLY A N 1
ATOM 658 C CA . GLY A 1 87 ? -3.535 -9.360 14.200 1.00 95.31 87 GLY A CA 1
ATOM 659 C C . GLY A 1 87 ? -4.789 -8.482 14.137 1.00 95.31 87 GLY A C 1
ATOM 660 O O . GLY A 1 87 ? -5.786 -8.796 14.783 1.00 95.31 87 GLY A O 1
ATOM 661 N N . VAL A 1 88 ? -4.774 -7.421 13.325 1.00 94.31 88 VAL A N 1
ATOM 662 C CA . VAL A 1 88 ? -5.947 -6.555 13.096 1.00 94.31 88 VAL A CA 1
ATOM 663 C C . VAL A 1 88 ? -6.747 -6.930 11.841 1.00 94.31 88 VAL A C 1
ATOM 665 O O . VAL A 1 88 ? -7.715 -6.247 11.501 1.00 94.31 88 VAL A O 1
ATOM 668 N N . ASN A 1 89 ? -6.390 -8.033 11.173 1.00 94.75 89 ASN A N 1
ATOM 669 C CA . ASN A 1 89 ? -7.053 -8.545 9.975 1.00 94.75 89 ASN A CA 1
ATOM 670 C C . ASN A 1 89 ? -7.210 -7.457 8.897 1.00 94.75 89 ASN A C 1
ATOM 672 O O . ASN A 1 89 ? -8.338 -7.117 8.515 1.00 94.75 89 ASN A O 1
ATOM 676 N N . VAL A 1 90 ? -6.076 -6.863 8.499 1.00 96.12 90 VAL A N 1
ATOM 677 C CA . VAL A 1 90 ? -5.983 -5.960 7.343 1.00 96.12 90 VAL A CA 1
ATOM 678 C C . VAL A 1 90 ? -6.344 -6.734 6.079 1.00 96.12 90 VAL A C 1
ATOM 680 O O . VAL A 1 90 ? -5.808 -7.806 5.820 1.00 96.12 90 VAL A O 1
ATOM 683 N N . ARG A 1 91 ? -7.243 -6.165 5.279 1.00 95.44 91 ARG A N 1
ATOM 684 C CA . ARG A 1 91 ? -7.724 -6.722 4.016 1.00 95.44 91 ARG A CA 1
ATOM 685 C C . ARG A 1 91 ? -6.880 -6.277 2.829 1.00 95.44 91 ARG A C 1
ATOM 687 O O . ARG A 1 91 ? -6.607 -7.089 1.952 1.00 95.44 91 ARG A O 1
ATOM 694 N N . TYR A 1 92 ? -6.457 -5.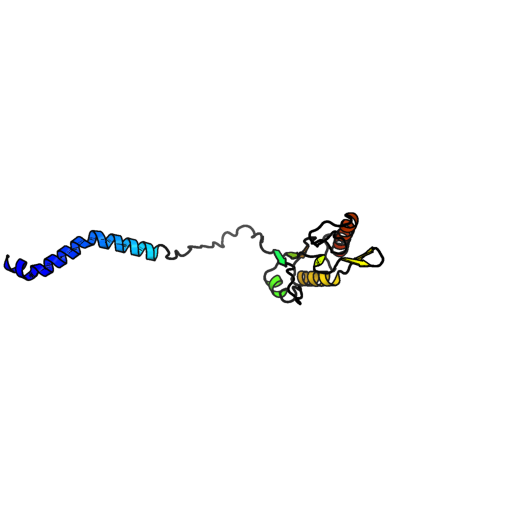013 2.809 1.00 95.88 92 TYR A N 1
ATOM 695 C CA . TYR A 1 92 ? -5.674 -4.443 1.711 1.00 95.88 92 TYR A CA 1
ATOM 696 C C . TYR A 1 92 ? -4.490 -3.633 2.225 1.00 95.88 92 TYR A C 1
ATOM 698 O O . TYR A 1 92 ? -4.627 -2.875 3.187 1.00 95.88 92 TYR A O 1
ATOM 706 N N . VAL A 1 93 ? -3.360 -3.729 1.530 1.00 95.88 93 VAL A N 1
ATOM 707 C CA . VAL A 1 93 ? -2.234 -2.803 1.692 1.00 95.88 93 VAL A CA 1
ATOM 708 C C . VAL A 1 93 ? -2.036 -2.081 0.365 1.00 95.88 93 VAL A C 1
ATOM 710 O O . VAL A 1 93 ? -1.618 -2.690 -0.620 1.00 95.88 93 VAL A O 1
ATOM 713 N N . ARG A 1 94 ? -2.366 -0.787 0.329 1.00 96.00 94 ARG A N 1
ATOM 714 C CA . ARG A 1 94 ? -2.065 0.086 -0.806 1.00 96.00 94 ARG A CA 1
ATOM 715 C C . ARG A 1 94 ? -0.574 0.386 -0.830 1.00 96.00 94 ARG A C 1
ATOM 717 O O . ARG A 1 94 ? -0.038 0.822 0.184 1.00 96.00 94 ARG A O 1
ATOM 724 N N . ILE A 1 95 ? 0.042 0.230 -1.992 1.00 93.56 95 ILE A N 1
ATOM 725 C CA . ILE A 1 95 ? 1.440 0.595 -2.229 1.00 93.56 95 ILE A CA 1
ATOM 726 C C . ILE A 1 95 ? 1.538 1.549 -3.418 1.00 93.56 95 ILE A C 1
ATOM 728 O O . ILE A 1 95 ? 0.789 1.414 -4.390 1.00 93.56 95 ILE A O 1
ATOM 732 N N . ASP A 1 96 ? 2.424 2.533 -3.320 1.00 92.75 96 ASP A N 1
ATOM 733 C CA . ASP A 1 96 ? 2.810 3.435 -4.405 1.00 92.75 96 ASP A CA 1
ATOM 734 C C . ASP A 1 96 ? 4.290 3.273 -4.767 1.00 92.75 96 ASP A C 1
ATOM 736 O O . ASP A 1 96 ? 4.943 2.339 -4.311 1.00 92.75 96 ASP A O 1
ATOM 740 N N . HIS A 1 97 ? 4.778 4.104 -5.696 1.00 93.38 97 HIS A N 1
ATOM 741 C CA . HIS A 1 97 ? 6.131 4.009 -6.257 1.00 93.38 97 HIS A CA 1
ATOM 742 C C . HIS A 1 97 ? 6.515 2.607 -6.776 1.00 93.38 97 HIS A C 1
ATOM 744 O O . HIS A 1 97 ? 7.680 2.217 -6.770 1.00 93.38 97 HIS A O 1
ATOM 750 N N . VAL A 1 98 ? 5.531 1.852 -7.271 1.00 92.81 98 VAL A N 1
ATOM 751 C CA . VAL A 1 98 ? 5.675 0.530 -7.894 1.00 92.81 98 VAL A CA 1
ATOM 752 C C . VAL A 1 98 ? 6.815 0.497 -8.916 1.00 92.81 98 VAL A C 1
ATOM 754 O O . VAL A 1 98 ? 7.564 -0.475 -8.934 1.00 92.81 98 VAL A O 1
ATOM 757 N N . TYR A 1 99 ? 6.988 1.539 -9.736 1.00 93.25 99 TYR A N 1
ATOM 758 C CA . TYR A 1 99 ? 8.021 1.530 -10.780 1.00 93.25 99 TYR A CA 1
ATOM 759 C C . TYR A 1 99 ? 9.319 2.256 -10.417 1.00 93.25 99 TYR A C 1
ATOM 761 O O . TYR A 1 99 ? 10.383 1.809 -10.841 1.00 93.25 99 TYR A O 1
ATOM 769 N N . ASP A 1 100 ? 9.262 3.350 -9.657 1.00 89.62 100 ASP A N 1
ATOM 770 C CA . ASP A 1 100 ? 10.439 4.171 -9.335 1.00 89.62 100 ASP A CA 1
ATOM 771 C C . ASP A 1 100 ? 11.049 3.874 -7.954 1.00 89.62 100 ASP A C 1
ATOM 773 O O . ASP A 1 100 ? 12.197 4.235 -7.699 1.00 89.62 100 ASP A O 1
ATOM 777 N N . GLY A 1 101 ? 10.312 3.190 -7.077 1.00 89.19 101 GLY A N 1
ATOM 778 C CA . GLY A 1 101 ? 10.791 2.780 -5.758 1.00 89.19 101 GLY A CA 1
ATOM 779 C C . GLY A 1 101 ? 11.465 1.406 -5.741 1.00 89.19 101 GLY A C 1
ATOM 780 O O . GLY A 1 101 ? 12.403 1.174 -4.981 1.00 89.19 101 GLY A O 1
ATOM 781 N N . TYR A 1 102 ? 11.028 0.493 -6.609 1.00 90.25 102 TYR A N 1
ATOM 782 C CA . TYR A 1 102 ? 11.492 -0.902 -6.613 1.00 90.25 102 TYR A CA 1
ATOM 783 C C . TYR A 1 102 ? 12.410 -1.241 -7.793 1.00 90.25 102 TYR A C 1
ATOM 785 O O . TYR A 1 102 ? 12.750 -2.406 -7.966 1.00 90.25 102 TYR A O 1
ATOM 793 N N . ASP A 1 103 ? 12.825 -0.238 -8.577 1.00 89.00 103 ASP A N 1
ATOM 794 C CA . ASP A 1 103 ? 13.693 -0.383 -9.757 1.00 89.00 103 ASP A CA 1
ATOM 795 C C . ASP A 1 103 ? 13.170 -1.405 -10.785 1.00 89.00 103 ASP A C 1
ATOM 797 O O . ASP A 1 103 ? 13.937 -2.113 -11.435 1.00 89.00 103 ASP A O 1
ATOM 801 N N . VAL A 1 104 ? 11.843 -1.474 -10.939 1.00 94.00 104 VAL A N 1
ATOM 802 C CA . VAL A 1 104 ? 11.181 -2.513 -11.741 1.00 94.00 104 VAL A CA 1
ATOM 803 C C . VAL A 1 104 ? 11.546 -2.433 -13.211 1.00 94.00 104 VAL A C 1
ATOM 805 O O . VAL A 1 104 ? 11.644 -3.465 -13.865 1.00 94.00 104 VAL A O 1
ATOM 808 N N . VAL A 1 105 ? 11.704 -1.226 -13.752 1.00 96.69 105 VAL A N 1
ATOM 809 C CA . VAL A 1 105 ? 11.896 -1.010 -15.188 1.00 96.69 105 VAL A CA 1
ATOM 810 C C . VAL A 1 105 ? 13.254 -0.377 -15.433 1.00 96.69 105 VAL A C 1
ATOM 812 O O . VAL A 1 105 ? 13.555 0.705 -14.930 1.00 96.69 105 VAL A O 1
ATOM 815 N N . SER A 1 106 ? 14.045 -1.017 -16.283 1.00 95.50 106 SER A N 1
ATOM 816 C CA . SER A 1 106 ? 15.314 -0.491 -16.782 1.00 95.50 106 SER A CA 1
ATOM 817 C C . SER A 1 106 ? 15.401 -0.640 -18.302 1.00 95.50 106 SER A C 1
ATOM 819 O O . SER A 1 106 ? 14.539 -1.256 -18.933 1.00 95.50 106 SER A O 1
ATOM 821 N N . ARG A 1 107 ? 16.434 -0.050 -18.912 1.00 93.19 107 ARG A N 1
ATOM 822 C CA . ARG A 1 107 ? 16.774 -0.285 -20.320 1.00 93.19 107 ARG A CA 1
ATOM 823 C C . ARG A 1 107 ? 18.082 -1.048 -20.417 1.00 93.19 107 ARG A C 1
ATOM 825 O O . ARG A 1 107 ? 19.080 -0.620 -19.843 1.00 93.19 107 ARG A O 1
ATOM 832 N N . ALA A 1 108 ? 18.092 -2.098 -21.228 1.00 91.94 108 ALA A N 1
ATOM 833 C CA . ALA A 1 108 ? 19.322 -2.684 -21.741 1.00 91.94 108 ALA A CA 1
ATOM 834 C C . ALA A 1 108 ? 19.084 -3.261 -23.144 1.00 91.94 108 ALA A C 1
ATOM 836 O O . ALA A 1 108 ? 17.950 -3.554 -23.522 1.00 91.94 108 ALA A O 1
ATOM 837 N N . ASP A 1 109 ? 20.149 -3.349 -23.941 1.00 85.81 109 ASP A N 1
ATOM 838 C CA . ASP A 1 109 ? 20.135 -3.914 -25.301 1.00 85.81 109 ASP A CA 1
ATOM 839 C C . ASP A 1 109 ? 19.061 -3.333 -26.245 1.00 85.81 109 ASP A C 1
ATOM 841 O O . ASP A 1 109 ? 18.572 -3.999 -27.154 1.00 85.81 109 ASP A O 1
ATOM 845 N N . GLY A 1 110 ? 18.691 -2.063 -26.045 1.00 85.69 110 GLY A N 1
ATOM 846 C CA . GLY A 1 110 ? 17.705 -1.362 -26.876 1.00 85.69 110 GLY A CA 1
ATOM 847 C C . GLY A 1 110 ? 16.238 -1.656 -26.541 1.00 85.69 110 GLY A C 1
ATOM 848 O O . GLY A 1 110 ? 15.364 -1.191 -27.267 1.00 85.69 110 GLY A O 1
ATOM 849 N N . GLY A 1 111 ? 15.955 -2.380 -25.453 1.00 92.69 111 GLY A N 1
ATOM 850 C CA . GLY A 1 111 ? 14.599 -2.683 -24.988 1.00 92.69 111 GLY A CA 1
ATOM 851 C C . GLY A 1 111 ? 14.387 -2.421 -23.495 1.00 92.69 111 GLY A C 1
ATOM 852 O O . GLY A 1 111 ? 15.316 -2.067 -22.765 1.00 92.69 111 GLY A O 1
ATOM 853 N N . LEU A 1 112 ? 13.139 -2.592 -23.049 1.00 96.44 112 LEU A N 1
ATOM 854 C CA . LEU A 1 112 ? 12.780 -2.568 -21.631 1.00 96.44 112 LEU A CA 1
ATOM 855 C C . LEU A 1 112 ? 13.124 -3.910 -20.977 1.00 96.44 112 LEU A C 1
ATOM 857 O O . LEU A 1 112 ? 12.792 -4.971 -21.510 1.00 96.44 112 LEU A O 1
ATOM 861 N N . MET A 1 113 ? 13.745 -3.852 -19.805 1.00 96.50 113 MET A N 1
ATOM 862 C CA . MET A 1 113 ? 13.994 -4.993 -18.930 1.00 96.50 113 MET A CA 1
ATOM 863 C C . MET A 1 113 ? 13.231 -4.819 -17.620 1.00 96.50 113 MET A C 1
ATOM 865 O O . MET A 1 113 ? 13.069 -3.694 -17.143 1.00 96.50 113 MET A O 1
ATOM 869 N N . TYR A 1 114 ? 12.784 -5.942 -17.052 1.00 95.94 114 TYR A N 1
ATOM 870 C CA . TYR A 1 114 ? 11.966 -5.965 -15.844 1.00 95.94 114 TYR A CA 1
ATOM 871 C C . TYR A 1 114 ? 12.638 -6.767 -14.729 1.00 95.94 114 TYR A C 1
ATOM 873 O O . TYR A 1 114 ? 12.951 -7.942 -14.932 1.00 95.94 114 TYR A O 1
ATOM 881 N N . ASP A 1 115 ? 12.813 -6.155 -13.560 1.00 95.06 115 ASP A N 1
ATOM 882 C CA . ASP A 1 115 ? 13.262 -6.818 -12.332 1.00 95.06 115 ASP A CA 1
ATOM 883 C C . ASP A 1 115 ? 12.202 -6.660 -11.238 1.00 95.06 115 ASP A C 1
ATOM 885 O O . ASP A 1 115 ? 12.029 -5.602 -10.642 1.00 95.06 115 ASP A O 1
ATOM 889 N N . TRP A 1 116 ? 11.472 -7.739 -10.969 1.00 94.25 116 TRP A N 1
ATOM 890 C C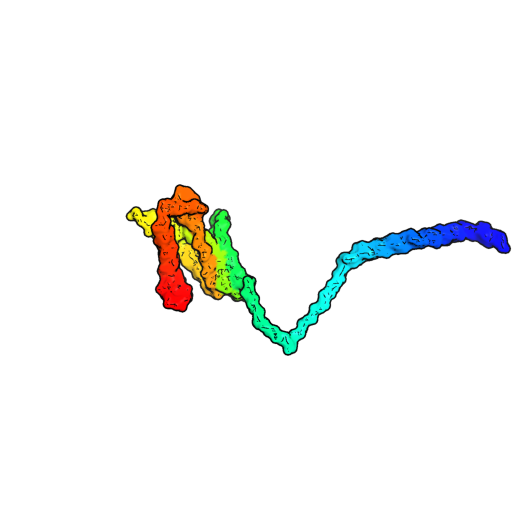A . TRP A 1 116 ? 10.390 -7.738 -9.986 1.00 94.25 116 TRP A CA 1
ATOM 891 C C . TRP A 1 116 ? 10.869 -8.026 -8.562 1.00 94.25 116 TRP A C 1
ATOM 893 O O . TRP A 1 116 ? 10.071 -7.940 -7.638 1.00 94.25 116 TRP A O 1
ATOM 903 N N . SER A 1 117 ? 12.152 -8.337 -8.345 1.00 93.06 117 SER A N 1
ATOM 904 C CA . SER A 1 117 ? 12.647 -8.928 -7.093 1.00 93.06 117 SER A CA 1
ATOM 905 C C . SER A 1 117 ? 12.286 -8.135 -5.833 1.00 93.06 117 SER A C 1
ATOM 907 O O . SER A 1 117 ? 11.794 -8.704 -4.855 1.00 9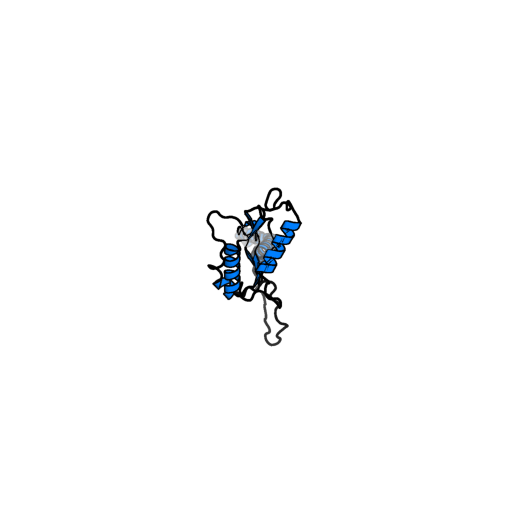3.06 117 SER A O 1
ATOM 909 N N . LYS A 1 118 ? 12.487 -6.813 -5.845 1.00 91.31 118 LYS A N 1
ATOM 910 C CA . LYS A 1 118 ? 12.172 -5.941 -4.701 1.00 91.31 118 LYS A CA 1
ATOM 911 C C . LYS A 1 118 ? 10.665 -5.807 -4.477 1.00 91.31 118 LYS A C 1
ATOM 913 O O . LYS A 1 118 ? 10.213 -5.815 -3.330 1.00 91.31 118 LYS A O 1
ATOM 918 N N . LEU A 1 119 ? 9.894 -5.694 -5.557 1.00 92.94 119 LEU A N 1
ATOM 919 C CA . LEU A 1 119 ? 8.440 -5.574 -5.486 1.00 92.94 119 LEU A CA 1
ATOM 920 C C . LEU A 1 119 ? 7.796 -6.894 -5.033 1.00 92.94 119 LEU A C 1
ATOM 922 O O . LEU A 1 119 ? 6.941 -6.881 -4.150 1.00 92.94 119 LEU A O 1
ATOM 926 N N . ASP A 1 120 ? 8.267 -8.027 -5.553 1.00 94.06 120 ASP A N 1
ATOM 927 C CA . ASP A 1 120 ? 7.842 -9.381 -5.180 1.00 94.06 120 ASP A CA 1
ATOM 928 C C . ASP A 1 120 ? 8.101 -9.655 -3.707 1.00 94.06 120 ASP A C 1
ATOM 930 O O . ASP A 1 120 ? 7.243 -10.200 -3.014 1.00 94.06 120 ASP A O 1
ATOM 934 N N . ALA A 1 121 ? 9.247 -9.210 -3.188 1.00 92.12 121 ALA A N 1
ATOM 935 C CA . ALA A 1 121 ? 9.509 -9.292 -1.766 1.00 92.12 121 ALA A CA 1
ATOM 936 C C . ALA A 1 121 ? 8.400 -8.565 -0.983 1.00 92.12 121 ALA A C 1
ATOM 938 O O . ALA A 1 121 ? 7.826 -9.131 -0.043 1.00 92.12 121 ALA A O 1
ATOM 939 N N . LEU A 1 122 ? 8.082 -7.307 -1.325 1.00 93.00 122 LEU A N 1
ATOM 940 C CA . LEU A 1 122 ? 7.057 -6.521 -0.619 1.00 93.00 122 LEU A CA 1
ATOM 941 C C . LEU A 1 122 ? 5.674 -7.161 -0.717 1.00 93.00 122 LEU A C 1
ATOM 943 O O . LEU A 1 122 ? 4.981 -7.285 0.292 1.00 93.00 122 LEU A O 1
ATOM 947 N N . VAL A 1 123 ? 5.302 -7.613 -1.909 1.00 93.88 123 VAL A N 1
ATOM 948 C CA . VAL A 1 123 ? 4.072 -8.370 -2.144 1.00 93.88 123 VAL A CA 1
ATOM 949 C C . VAL A 1 123 ? 4.031 -9.610 -1.253 1.00 93.88 123 VAL A C 1
ATOM 951 O O . VAL A 1 123 ? 3.026 -9.840 -0.583 1.00 93.88 123 VAL A O 1
ATOM 954 N N . GLY A 1 124 ? 5.135 -10.349 -1.148 1.00 93.00 124 GLY A N 1
ATOM 955 C CA . GLY A 1 124 ? 5.270 -11.496 -0.255 1.00 93.00 124 GLY A CA 1
ATOM 956 C C . GLY A 1 124 ? 4.998 -11.154 1.212 1.00 93.00 124 GLY A C 1
ATOM 957 O O . GLY A 1 124 ? 4.293 -11.899 1.893 1.00 93.00 124 GLY A O 1
ATOM 958 N N . ASP A 1 125 ? 5.464 -10.001 1.700 1.00 94.19 125 ASP A N 1
ATOM 959 C CA . ASP A 1 125 ? 5.165 -9.562 3.070 1.00 94.19 125 ASP A CA 1
ATOM 960 C C . ASP A 1 125 ? 3.677 -9.272 3.269 1.00 94.19 125 ASP A C 1
ATOM 962 O O . ASP A 1 125 ? 3.098 -9.700 4.271 1.00 94.19 125 ASP A O 1
ATOM 966 N N . ILE A 1 126 ? 3.049 -8.584 2.311 1.00 94.81 126 ILE A N 1
ATOM 967 C CA . ILE A 1 126 ? 1.614 -8.266 2.335 1.00 94.81 126 ILE A CA 1
ATOM 968 C C . ILE A 1 126 ? 0.790 -9.558 2.370 1.00 94.81 126 ILE A C 1
ATOM 970 O O . ILE A 1 126 ? -0.099 -9.711 3.213 1.00 94.81 126 ILE A O 1
ATOM 974 N N . LEU A 1 127 ? 1.132 -10.519 1.510 1.00 94.06 127 LEU A N 1
ATOM 975 C CA . LEU A 1 127 ? 0.479 -11.825 1.461 1.00 94.06 127 LEU A CA 1
ATOM 976 C C . LEU A 1 127 ? 0.707 -12.618 2.755 1.00 94.06 127 LEU A C 1
ATOM 978 O O . LEU A 1 127 ? -0.227 -13.228 3.277 1.00 94.06 127 LEU A O 1
ATOM 982 N N . SER A 1 128 ? 1.911 -12.568 3.335 1.00 92.62 128 SER A N 1
ATOM 983 C CA . SER A 1 128 ? 2.220 -13.234 4.610 1.00 92.62 128 SER A CA 1
ATOM 984 C C . SER A 1 128 ? 1.411 -12.674 5.790 1.00 92.62 128 SER A C 1
ATOM 986 O O . SER A 1 128 ? 1.074 -13.407 6.730 1.00 92.62 128 SER A O 1
ATOM 988 N N . ALA A 1 129 ? 1.037 -11.391 5.717 1.00 94.44 129 ALA A N 1
ATOM 989 C CA . ALA A 1 129 ? 0.137 -10.740 6.661 1.00 94.44 129 ALA A CA 1
ATOM 990 C C . ALA A 1 129 ? -1.340 -11.142 6.465 1.00 94.44 129 ALA A C 1
ATOM 992 O O . ALA A 1 129 ? -2.171 -10.819 7.313 1.00 94.44 129 ALA A O 1
ATOM 993 N N . GLY A 1 130 ? -1.671 -11.871 5.393 1.00 93.69 130 GLY A N 1
ATOM 994 C CA . GLY A 1 130 ? -3.040 -12.246 5.029 1.00 93.69 130 GLY A CA 1
ATOM 995 C C . GLY A 1 130 ? -3.813 -11.142 4.302 1.00 93.69 130 GLY A C 1
ATOM 996 O O . GLY A 1 130 ? -5.032 -11.244 4.183 1.00 93.69 130 GLY A O 1
ATOM 997 N N . ALA A 1 131 ? -3.120 -10.101 3.835 1.00 95.12 131 ALA A N 1
ATOM 998 C CA . ALA A 1 131 ? -3.708 -8.982 3.115 1.00 95.12 131 ALA A CA 1
ATOM 999 C C . ALA A 1 131 ? -3.506 -9.122 1.598 1.00 95.12 131 ALA A C 1
ATOM 1001 O O . ALA A 1 131 ? -2.669 -9.888 1.123 1.00 95.12 131 ALA A O 1
ATOM 1002 N N . ILE A 1 132 ? -4.272 -8.348 0.832 1.00 94.31 132 ILE A N 1
ATOM 1003 C CA . ILE A 1 132 ? -4.187 -8.283 -0.628 1.00 94.31 132 ILE A CA 1
ATOM 1004 C C . ILE A 1 132 ? -3.419 -7.009 -1.029 1.00 94.31 132 ILE A C 1
ATOM 1006 O O . ILE A 1 132 ? -3.780 -5.918 -0.567 1.00 94.31 132 ILE A O 1
ATOM 1010 N N . PRO A 1 133 ? -2.385 -7.098 -1.887 1.00 94.25 133 PRO A N 1
ATOM 1011 C CA . PRO A 1 133 ? -1.722 -5.916 -2.429 1.00 94.25 133 PRO A CA 1
ATOM 1012 C C . PRO A 1 133 ? -2.694 -5.074 -3.258 1.00 94.25 133 PRO A C 1
ATOM 1014 O O . PRO A 1 133 ? -3.386 -5.584 -4.138 1.00 94.25 133 PRO A O 1
ATOM 1017 N N . PHE A 1 134 ? -2.725 -3.770 -3.002 1.00 95.06 134 PHE A N 1
ATOM 1018 C CA . PHE A 1 134 ? -3.461 -2.800 -3.803 1.00 95.06 134 PHE A CA 1
ATOM 1019 C C . PHE A 1 134 ? -2.459 -1.853 -4.473 1.00 95.06 134 PHE A C 1
ATOM 1021 O O . PHE A 1 134 ? -2.034 -0.849 -3.905 1.00 95.06 134 PHE A O 1
ATOM 1028 N N . PHE A 1 135 ? -2.088 -2.174 -5.712 1.00 94.38 135 PHE A N 1
ATOM 1029 C CA . PHE A 1 135 ? -1.152 -1.364 -6.485 1.00 94.38 135 PHE A CA 1
ATOM 1030 C C . PHE A 1 135 ? -1.754 -0.018 -6.902 1.00 94.38 135 PHE A C 1
ATOM 1032 O O . PHE A 1 135 ? -2.754 0.044 -7.619 1.00 94.38 135 PHE A O 1
ATOM 1039 N N . SER A 1 136 ? -1.086 1.065 -6.516 1.00 94.62 136 SER A N 1
ATOM 1040 C CA . SER A 1 136 ? -1.130 2.329 -7.242 1.00 94.62 136 SER A CA 1
ATOM 1041 C C . SER A 1 136 ? -0.130 2.229 -8.389 1.00 94.62 136 SER A C 1
ATOM 1043 O O . SER A 1 136 ? 1.068 2.124 -8.146 1.00 94.62 136 SER A O 1
ATOM 1045 N N . ILE A 1 137 ? -0.610 2.221 -9.635 1.00 94.06 137 ILE A N 1
ATOM 1046 C CA . ILE A 1 137 ? 0.244 2.141 -10.830 1.00 94.06 137 ILE A CA 1
ATOM 1047 C C . ILE A 1 137 ? 0.974 3.485 -10.997 1.00 94.06 137 ILE A C 1
ATOM 1049 O O . ILE A 1 137 ? 0.508 4.378 -11.701 1.00 94.06 137 ILE A O 1
ATOM 1053 N N . SER A 1 138 ? 2.074 3.652 -10.266 1.00 90.00 138 SER A N 1
ATOM 1054 C CA . SER A 1 138 ? 2.822 4.901 -10.127 1.00 90.00 138 SER A CA 1
ATOM 1055 C C . SER A 1 138 ? 4.245 4.638 -9.606 1.00 90.00 138 SER A C 1
ATOM 1057 O O . SER A 1 138 ? 4.520 3.548 -9.127 1.00 90.00 138 SER A O 1
ATOM 1059 N N . TYR A 1 139 ? 5.154 5.605 -9.614 1.00 92.81 139 TYR A N 1
ATOM 1060 C CA . TYR A 1 139 ? 5.143 6.755 -10.519 1.00 92.81 139 TYR A CA 1
ATOM 1061 C C . TYR A 1 139 ? 5.822 6.371 -11.847 1.00 92.81 139 TYR A C 1
ATOM 1063 O O . TYR A 1 139 ? 5.989 5.186 -12.122 1.00 92.81 139 TYR A O 1
ATOM 1071 N N . MET A 1 140 ? 6.119 7.319 -12.733 1.00 95.88 140 MET A N 1
ATOM 1072 C CA . MET A 1 140 ? 6.718 7.012 -14.034 1.00 95.88 140 MET A CA 1
ATOM 1073 C C . MET A 1 140 ? 8.123 6.404 -13.851 1.00 95.88 140 MET A C 1
ATOM 1075 O O . MET A 1 140 ? 8.952 7.006 -13.164 1.00 95.88 140 MET A O 1
ATOM 1079 N N . PRO A 1 141 ? 8.444 5.248 -14.466 1.00 95.19 141 PRO A N 1
ATOM 1080 C CA . PRO A 1 141 ? 9.802 4.732 -14.425 1.00 95.19 141 PRO A CA 1
ATOM 1081 C C . PRO A 1 141 ? 10.755 5.673 -15.165 1.00 95.19 141 PRO A C 1
ATOM 1083 O O . PRO A 1 141 ? 10.494 6.075 -16.300 1.00 95.19 141 PRO A O 1
ATOM 1086 N N . SER A 1 142 ? 11.907 5.965 -14.558 1.00 94.00 142 SER A N 1
ATOM 1087 C CA . SER A 1 142 ? 12.930 6.852 -15.136 1.00 94.00 142 SER A CA 1
ATOM 1088 C C . SER A 1 142 ? 13.408 6.394 -16.517 1.00 94.00 142 SER A C 1
ATOM 1090 O O . SER A 1 142 ? 13.728 7.219 -17.366 1.00 94.00 142 SER A O 1
ATOM 1092 N N . ALA A 1 143 ? 13.388 5.082 -16.769 1.00 95.81 143 ALA A N 1
ATOM 1093 C CA . ALA A 1 143 ? 13.719 4.481 -18.055 1.00 95.81 143 ALA A CA 1
ATOM 1094 C C . ALA A 1 143 ? 12.868 5.017 -19.219 1.00 95.81 143 ALA A C 1
ATOM 1096 O O . ALA A 1 143 ? 13.358 5.080 -20.347 1.00 95.81 143 ALA A O 1
ATOM 1097 N N . ILE A 1 144 ? 11.610 5.388 -18.974 1.00 96.38 144 ILE A N 1
ATOM 1098 C CA . ILE A 1 144 ? 10.679 5.842 -20.017 1.00 96.38 144 ILE A CA 1
ATOM 1099 C C . ILE A 1 144 ? 10.151 7.255 -19.774 1.00 96.38 144 ILE A C 1
ATOM 1101 O O . ILE A 1 144 ? 9.405 7.746 -20.606 1.00 96.38 144 ILE A O 1
ATOM 1105 N N . SER A 1 145 ? 10.510 7.913 -18.672 1.00 96.50 145 SER A N 1
ATOM 1106 C CA . SER A 1 145 ? 10.078 9.284 -18.399 1.00 96.50 145 SER A CA 1
ATOM 1107 C C . SER A 1 145 ? 10.765 10.305 -19.315 1.00 96.50 145 SER A C 1
ATOM 1109 O O . SER A 1 145 ? 11.934 10.151 -19.674 1.00 96.50 145 SER A O 1
ATOM 1111 N N . LYS A 1 146 ? 10.055 11.386 -19.661 1.00 97.00 146 LYS A N 1
ATOM 1112 C CA . LYS A 1 146 ? 10.630 12.570 -20.319 1.00 97.00 146 LYS A CA 1
ATOM 1113 C C . LYS A 1 146 ? 11.590 13.354 -19.423 1.00 97.00 146 LYS A C 1
ATOM 1115 O O . LYS A 1 146 ? 12.539 13.942 -19.946 1.00 97.00 146 LYS A O 1
ATOM 1120 N N . SER A 1 147 ? 11.348 13.400 -18.113 1.00 96.25 147 SER A N 1
ATOM 1121 C CA . SER A 1 147 ? 12.190 14.161 -17.185 1.00 96.25 147 SER A CA 1
ATOM 1122 C C . SER A 1 147 ? 12.287 13.527 -15.799 1.00 96.25 147 SER A C 1
ATOM 1124 O O . SER A 1 147 ? 13.368 13.085 -15.410 1.00 96.25 147 SER A O 1
ATOM 1126 N N . ASP A 1 148 ? 11.183 13.456 -15.059 1.00 94.50 148 ASP A N 1
ATOM 1127 C CA . ASP A 1 148 ? 11.131 12.934 -13.695 1.00 94.50 148 ASP A CA 1
ATOM 1128 C C . ASP A 1 148 ? 9.985 11.931 -13.493 1.00 94.50 148 ASP A C 1
ATOM 1130 O O . ASP A 1 148 ? 9.249 11.585 -14.414 1.00 94.50 148 ASP A O 1
ATOM 1134 N N . ILE A 1 149 ? 9.837 11.412 -12.277 1.00 93.38 149 ILE A N 1
ATOM 1135 C CA . ILE A 1 149 ? 8.832 10.385 -11.978 1.00 93.38 149 ILE A CA 1
ATOM 1136 C C . ILE A 1 149 ? 7.380 10.885 -12.141 1.00 93.38 149 ILE A C 1
ATOM 1138 O O . ILE A 1 149 ? 6.463 10.078 -12.248 1.00 93.38 149 ILE A O 1
ATOM 1142 N N . LEU A 1 150 ? 7.139 12.195 -12.165 1.00 94.88 150 LEU A N 1
ATOM 1143 C CA . LEU A 1 150 ? 5.810 12.795 -12.313 1.00 94.88 150 LEU A CA 1
ATOM 1144 C C . LEU A 1 150 ? 5.484 13.171 -13.765 1.00 94.88 150 LEU A C 1
ATOM 1146 O O . LEU A 1 150 ? 4.337 13.519 -14.051 1.00 94.88 150 LEU A O 1
ATOM 1150 N N . ASP A 1 151 ? 6.467 13.118 -14.660 1.00 96.69 151 ASP A N 1
ATOM 1151 C CA . ASP A 1 151 ? 6.302 13.474 -16.066 1.00 96.69 151 ASP A CA 1
ATOM 1152 C C . ASP A 1 151 ? 5.695 12.328 -16.897 1.00 96.69 151 ASP A C 1
ATOM 1154 O O . ASP A 1 151 ? 5.595 11.168 -16.485 1.00 96.69 151 ASP A O 1
ATOM 1158 N N . GLU A 1 152 ? 5.274 12.671 -18.108 1.00 96.81 152 GLU A N 1
ATOM 1159 C CA . GLU A 1 152 ? 4.764 11.744 -19.109 1.00 96.81 152 GLU A CA 1
ATOM 1160 C C . GLU A 1 152 ? 5.865 10.812 -19.646 1.00 96.81 152 GLU A C 1
ATOM 1162 O O . GLU A 1 152 ? 7.052 11.165 -19.639 1.00 96.81 152 GLU A O 1
ATOM 1167 N N . PRO A 1 153 ? 5.491 9.638 -20.194 1.00 96.81 153 PRO A N 1
ATOM 1168 C CA . PRO A 1 153 ? 6.456 8.791 -20.866 1.00 96.81 153 PRO A CA 1
ATOM 1169 C C . PRO A 1 153 ? 6.921 9.438 -22.182 1.00 96.81 153 PRO A C 1
ATOM 1171 O O . PRO A 1 153 ? 6.180 10.176 -22.839 1.00 96.81 153 PRO A O 1
ATOM 1174 N N . THR A 1 154 ? 8.139 9.127 -22.614 1.00 96.81 154 THR A N 1
ATOM 1175 C CA . THR A 1 154 ? 8.655 9.476 -23.944 1.00 96.81 154 THR A CA 1
ATOM 1176 C C . THR A 1 154 ? 7.870 8.774 -25.051 1.00 96.81 154 THR A C 1
ATOM 1178 O O . THR A 1 154 ? 7.676 9.356 -26.118 1.00 96.81 154 THR A O 1
ATOM 1181 N N . ASP A 1 155 ? 7.372 7.564 -24.775 1.00 96.81 155 ASP A N 1
ATOM 1182 C CA . ASP A 1 155 ? 6.504 6.774 -25.644 1.00 96.81 155 ASP A CA 1
ATOM 1183 C C . ASP A 1 155 ? 5.363 6.118 -24.839 1.00 96.81 155 ASP A C 1
ATOM 1185 O O . ASP A 1 155 ? 5.575 5.327 -23.917 1.00 96.81 155 ASP A O 1
ATOM 1189 N N . TRP A 1 156 ? 4.117 6.417 -25.211 1.00 97.25 156 TRP A N 1
ATOM 1190 C CA . TRP A 1 156 ? 2.924 5.828 -24.594 1.00 97.25 156 TRP A CA 1
ATOM 1191 C C . TRP A 1 156 ? 2.766 4.326 -24.874 1.00 97.25 156 TRP A C 1
ATOM 1193 O O . TRP A 1 156 ? 2.135 3.620 -24.083 1.00 97.25 156 TRP A O 1
ATOM 1203 N N . GLY A 1 157 ? 3.340 3.819 -25.967 1.00 97.69 157 GLY A N 1
ATOM 1204 C CA . GLY A 1 157 ? 3.402 2.388 -26.256 1.00 97.69 157 GLY A CA 1
ATOM 1205 C C . GLY A 1 157 ? 4.255 1.639 -25.234 1.00 97.69 157 GLY A C 1
ATOM 1206 O O . GLY A 1 157 ? 3.855 0.574 -24.760 1.00 97.69 157 GLY A O 1
ATOM 1207 N N . GLU A 1 158 ? 5.377 2.229 -24.818 1.00 96.31 158 GLU A N 1
ATOM 1208 C CA . GLU A 1 158 ? 6.224 1.677 -23.757 1.00 96.31 158 GLU A CA 1
ATOM 1209 C C . GLU A 1 158 ? 5.518 1.696 -22.398 1.00 96.31 158 GLU A C 1
ATOM 1211 O O . GLU A 1 158 ? 5.575 0.702 -21.675 1.00 96.31 158 GLU A O 1
ATOM 1216 N N . TRP A 1 159 ? 4.769 2.755 -22.071 1.00 97.31 159 TRP A N 1
ATOM 1217 C CA . TRP A 1 159 ? 3.921 2.760 -20.872 1.00 97.31 159 TRP A CA 1
ATOM 1218 C C . TRP A 1 159 ? 2.900 1.613 -20.882 1.00 97.31 159 TRP A C 1
ATOM 1220 O O . TRP A 1 159 ? 2.754 0.894 -19.891 1.00 97.31 159 TRP A O 1
ATOM 1230 N N . GLY A 1 160 ? 2.234 1.389 -22.019 1.00 97.19 160 GLY A N 1
ATOM 1231 C CA . GLY A 1 160 ? 1.332 0.252 -22.199 1.00 97.19 160 GLY A CA 1
ATOM 1232 C C . GLY A 1 160 ? 2.030 -1.096 -21.987 1.00 97.19 160 GLY A C 1
ATOM 1233 O O . GLY A 1 160 ? 1.473 -1.977 -21.329 1.00 97.19 160 GLY A O 1
ATOM 1234 N N . ALA A 1 161 ? 3.263 -1.245 -22.480 1.00 96.69 161 ALA A N 1
ATOM 1235 C CA . ALA A 1 161 ? 4.069 -2.447 -22.280 1.00 96.69 161 ALA A CA 1
ATOM 1236 C C . ALA A 1 161 ? 4.436 -2.665 -20.802 1.00 96.69 161 ALA A C 1
ATOM 1238 O O . ALA A 1 161 ? 4.299 -3.786 -20.314 1.00 96.69 161 ALA A O 1
ATOM 1239 N N . VAL A 1 162 ? 4.816 -1.609 -20.075 1.00 96.94 162 VAL A N 1
ATOM 1240 C CA . VAL A 1 162 ? 5.122 -1.673 -18.635 1.00 96.94 162 VAL A CA 1
ATOM 1241 C C . VAL A 1 162 ? 3.899 -2.113 -17.828 1.00 96.94 162 VAL A C 1
ATOM 1243 O O . VAL A 1 162 ? 3.985 -3.055 -17.039 1.00 96.94 162 VAL A O 1
ATOM 1246 N N . VAL A 1 163 ? 2.736 -1.494 -18.060 1.00 96.06 163 VAL A N 1
ATOM 1247 C CA . VAL A 1 163 ? 1.486 -1.872 -17.375 1.00 96.06 163 VAL A CA 1
ATOM 1248 C C . VAL A 1 163 ? 1.086 -3.307 -17.721 1.00 96.06 163 VAL A C 1
ATOM 1250 O O . VAL A 1 163 ? 0.708 -4.077 -16.836 1.00 96.06 163 VAL A O 1
ATOM 1253 N N . SER A 1 164 ? 1.205 -3.699 -18.993 1.00 94.56 164 SER A N 1
ATOM 1254 C CA . SER A 1 164 ? 0.936 -5.072 -19.423 1.00 94.56 164 SER A CA 1
ATOM 1255 C C . SER A 1 164 ? 1.883 -6.077 -18.766 1.00 94.56 164 SER A C 1
ATOM 1257 O O . SER A 1 164 ? 1.449 -7.183 -18.451 1.00 94.56 164 SER A O 1
ATOM 1259 N N . ALA A 1 165 ? 3.151 -5.719 -18.554 1.00 94.75 165 ALA A N 1
ATOM 1260 C CA . ALA A 1 165 ? 4.124 -6.568 -17.878 1.00 94.75 165 ALA A CA 1
ATOM 1261 C C . ALA A 1 165 ? 3.786 -6.731 -16.388 1.00 94.75 165 ALA A C 1
ATOM 1263 O O . ALA A 1 165 ? 3.795 -7.858 -15.902 1.00 94.75 165 ALA A O 1
ATOM 1264 N N . LEU A 1 166 ? 3.393 -5.653 -15.695 1.00 94.31 166 LEU A N 1
ATOM 1265 C CA . LEU A 1 166 ? 2.942 -5.704 -14.296 1.00 94.31 166 LEU A CA 1
ATOM 1266 C C . LEU A 1 166 ? 1.730 -6.630 -14.130 1.00 94.31 166 LEU A C 1
ATOM 1268 O O . LEU A 1 166 ? 1.739 -7.538 -13.298 1.00 94.31 166 LEU A O 1
ATOM 1272 N N . VAL A 1 167 ? 0.689 -6.429 -14.944 1.00 92.06 167 VAL A N 1
ATOM 1273 C CA . VAL A 1 167 ? -0.518 -7.272 -14.918 1.00 92.06 167 VAL A CA 1
ATOM 1274 C C . VAL A 1 167 ? -0.173 -8.709 -15.308 1.00 92.06 167 VAL A C 1
ATOM 1276 O O . VAL A 1 167 ? -0.605 -9.654 -14.654 1.00 92.06 167 VAL A O 1
ATOM 1279 N N . GLY A 1 168 ? 0.644 -8.893 -16.344 1.00 91.00 168 GLY A N 1
ATOM 1280 C CA . GLY A 1 168 ? 1.107 -10.203 -16.790 1.00 91.00 168 GLY A CA 1
ATOM 1281 C C . GLY A 1 168 ? 2.021 -10.915 -15.791 1.00 91.00 168 GLY A C 1
ATOM 1282 O O . GLY A 1 168 ? 2.180 -12.128 -15.892 1.00 91.00 168 GLY A O 1
ATOM 1283 N N . HIS A 1 169 ? 2.618 -10.205 -14.834 1.00 91.81 169 HIS A N 1
ATOM 1284 C CA . HIS A 1 169 ? 3.358 -10.791 -13.720 1.00 91.81 169 HIS A CA 1
ATOM 1285 C C . HIS A 1 169 ? 2.399 -11.183 -12.595 1.00 91.81 169 HIS A C 1
ATOM 1287 O O . HIS A 1 169 ? 2.321 -12.361 -12.264 1.00 91.81 169 HIS A O 1
ATOM 1293 N N . TYR A 1 170 ? 1.572 -10.250 -12.106 1.00 90.00 170 TYR A N 1
ATOM 1294 C CA . TYR A 1 170 ? 0.721 -10.462 -10.925 1.00 90.00 170 TYR A CA 1
ATOM 1295 C C . TYR A 1 170 ? -0.673 -11.065 -11.185 1.00 90.00 170 TYR A C 1
ATOM 1297 O O . TYR A 1 170 ? -1.433 -11.312 -10.251 1.00 90.00 170 TYR A O 1
ATOM 1305 N N . SER A 1 171 ? -1.071 -11.303 -12.434 1.00 80.88 171 SER A N 1
ATOM 1306 C CA . SER A 1 171 ? -2.414 -11.811 -12.776 1.00 80.88 171 SER A CA 1
ATOM 1307 C C . SER A 1 171 ? -2.398 -12.982 -13.765 1.00 80.88 171 SER A C 1
ATOM 1309 O O . SER A 1 171 ? -3.356 -13.158 -14.518 1.00 80.88 171 SER A O 1
ATOM 1311 N N . ARG A 1 172 ? -1.331 -13.801 -13.761 1.00 62.66 172 ARG A N 1
ATOM 1312 C CA . ARG A 1 172 ? -1.117 -14.905 -14.725 1.00 62.66 172 ARG A CA 1
ATOM 1313 C C . ARG A 1 172 ? -2.255 -15.930 -14.808 1.00 62.66 172 ARG A C 1
ATOM 1315 O O . ARG A 1 172 ? -2.555 -16.382 -15.909 1.00 62.66 172 ARG A O 1
ATOM 1322 N N . ASP A 1 173 ? -2.931 -16.235 -13.700 1.00 54.72 173 ASP A N 1
ATOM 1323 C CA . ASP A 1 173 ? -3.988 -17.253 -13.649 1.00 54.72 173 ASP A CA 1
ATOM 1324 C C . ASP A 1 173 ? -5.371 -16.620 -13.450 1.00 54.72 173 ASP A C 1
ATOM 1326 O O . ASP A 1 173 ? -5.785 -16.247 -12.347 1.00 54.72 173 ASP A O 1
ATOM 1330 N N . TYR A 1 174 ? -6.129 -16.471 -14.536 1.00 44.53 174 TYR A N 1
ATOM 1331 C CA . TYR A 1 174 ? -7.410 -15.775 -14.479 1.00 44.53 174 TYR A CA 1
ATOM 1332 C C . TYR A 1 174 ? -8.569 -16.694 -14.065 1.00 44.53 174 TYR A C 1
ATOM 1334 O O . TYR A 1 174 ? -9.300 -17.212 -14.906 1.00 44.53 174 TYR A O 1
ATOM 1342 N N . ARG A 1 175 ? -8.776 -16.812 -12.746 1.00 41.00 175 ARG A N 1
ATOM 1343 C CA . ARG A 1 175 ? -10.050 -16.490 -12.059 1.00 41.00 175 ARG A CA 1
ATOM 1344 C C . ARG A 1 175 ? -9.736 -15.948 -10.653 1.00 41.00 175 ARG A C 1
ATOM 1346 O O . ARG A 1 175 ? -10.055 -16.583 -9.655 1.00 41.00 175 ARG A O 1
ATOM 1353 N N . GLY A 1 176 ? -9.107 -14.765 -10.614 1.00 54.28 176 GLY A N 1
ATOM 1354 C CA . GLY A 1 176 ? -8.821 -13.994 -9.393 1.00 54.28 176 GLY A CA 1
ATOM 1355 C C . GLY A 1 176 ? -7.377 -14.058 -8.871 1.00 54.28 176 GLY A C 1
ATOM 1356 O O . GLY A 1 176 ? -7.210 -14.183 -7.664 1.00 54.28 176 GLY A O 1
ATOM 1357 N N . GLY A 1 177 ? -6.352 -14.009 -9.738 1.00 57.19 177 GLY A N 1
ATOM 1358 C CA . GLY A 1 177 ? -4.935 -14.012 -9.315 1.00 57.19 177 GLY A CA 1
ATOM 1359 C C . GLY A 1 177 ? -4.629 -12.921 -8.273 1.00 57.19 177 GLY A C 1
ATOM 1360 O O . GLY A 1 177 ? -5.241 -11.857 -8.305 1.00 57.19 177 GLY A O 1
ATOM 1361 N N . LEU A 1 178 ? -3.740 -13.093 -7.292 1.00 58.50 178 LEU A N 1
ATOM 1362 C CA . LEU A 1 178 ? -2.580 -13.976 -7.115 1.00 58.50 178 LEU A CA 1
ATOM 1363 C C . LEU A 1 178 ? -2.862 -15.292 -6.374 1.00 58.50 178 LEU A C 1
ATOM 1365 O O . LEU A 1 178 ? -3.447 -15.286 -5.296 1.00 58.50 178 LEU A O 1
ATOM 1369 N N . SER A 1 179 ? -2.304 -16.401 -6.863 1.00 51.00 179 SER A N 1
ATOM 1370 C CA . SER A 1 179 ? -2.177 -17.646 -6.092 1.00 51.00 179 SER A CA 1
ATOM 1371 C C . SER A 1 179 ? -0.770 -18.232 -6.212 1.00 51.00 179 SER A C 1
ATOM 1373 O O . SER A 1 179 ? -0.645 -19.421 -6.492 1.00 51.00 179 SER A O 1
ATOM 1375 N N . ASN A 1 180 ? 0.244 -17.374 -5.997 1.00 48.56 180 ASN A N 1
ATOM 1376 C CA . ASN A 1 180 ? 1.701 -17.628 -5.908 1.00 48.56 180 ASN A CA 1
ATOM 1377 C C . ASN A 1 180 ? 2.536 -17.031 -7.059 1.00 48.56 180 ASN A C 1
ATOM 1379 O O . ASN A 1 180 ? 3.239 -17.761 -7.757 1.00 48.56 180 ASN A O 1
ATOM 1383 N N . VAL A 1 181 ? 2.483 -15.710 -7.234 1.00 48.44 181 VAL A N 1
ATOM 1384 C CA . VAL A 1 181 ? 3.679 -15.001 -7.729 1.00 48.44 181 VAL A CA 1
ATOM 1385 C C . VAL A 1 181 ? 4.627 -14.853 -6.553 1.00 48.44 181 VAL A C 1
ATOM 1387 O O . VAL A 1 181 ? 4.096 -14.577 -5.450 1.00 48.44 181 VAL A O 1
#

Foldseek 3Di:
DVVVCVVCVVVVVVVVVVVVCCVPVVVVVVVVVCVVCVPPDDDDPDDDDPVDDDDDDDCPPLEEEDELPDDPPDQSACQVVLCVNLVVVRAEYEYEPQCPRQVQWADDPHDIDGDCPSVVRNQVSCVSSVYHYDYDPFFQHPRQAPHDRNGDGPDVVVVVVVVCVVCCVQPVDPPDDDPDD

Secondary structure (DSSP, 8-state):
-HHHHHHHHHHHHHHHHHHHHHHHHHHHHHHHHHHHHTTPPPPP-----SSS--SPP--SS-EEEE-----TT----STTTHHHHHHTT--EEEE--TTTTTT-EEEETTEEEE--HHHHHHHHHHHHTTPEEEE---S--TTTBSSSTTSPBS-HHHHHHHHHHHHHHHT-STTT--S--